Protein AF-A0A9D7M2N1-F1 (afdb_monomer_lite)

Radius of gyration: 15.28 Å; chains: 1; bounding box: 37×15×44 Å

Foldseek 3Di:
DLVVVLVVLVVQLVVCVVDPLVNLLSVLVSLLSVLVVQQVCCVVPPVRPSNVVSVVSNVVSVVSNVVSVVVCVVDPPPDDD

Structure (mmCIF, N/CA/C/O backbone):
data_AF-A0A9D7M2N1-F1
#
_entry.id   AF-A0A9D7M2N1-F1
#
loop_
_atom_site.group_PDB
_atom_site.id
_atom_site.type_symbol
_atom_site.label_atom_id
_atom_site.label_alt_id
_atom_site.label_comp_id
_atom_site.label_asym_id
_atom_site.label_entity_id
_atom_site.label_seq_id
_atom_site.pdbx_PDB_ins_code
_atom_site.Cartn_x
_atom_site.Cartn_y
_atom_site.Cartn_z
_atom_site.occupancy
_atom_site.B_iso_or_equiv
_atom_site.auth_seq_id
_atom_site.auth_comp_id
_atom_site.auth_asym_id
_atom_site.auth_atom_id
_atom_site.pdbx_PDB_model_num
ATOM 1 N N . MET A 1 1 ? -6.028 -0.619 -15.788 1.00 60.50 1 MET A N 1
ATOM 2 C CA . MET A 1 1 ? -7.001 -0.964 -14.721 1.00 60.50 1 MET A CA 1
ATOM 3 C C . MET A 1 1 ? -6.634 -0.409 -13.341 1.00 60.50 1 MET A C 1
ATOM 5 O O . MET A 1 1 ? -7.486 -0.434 -12.471 1.00 60.50 1 MET A O 1
ATOM 9 N N . ILE A 1 2 ? -5.432 0.154 -13.158 1.00 75.94 2 ILE A N 1
ATOM 10 C CA . ILE A 1 2 ? -4.952 0.765 -11.902 1.00 75.94 2 ILE A CA 1
ATOM 11 C C . ILE A 1 2 ? -5.761 2.000 -11.465 1.00 75.94 2 ILE A C 1
ATOM 13 O O . ILE A 1 2 ? -6.079 2.167 -10.293 1.00 75.94 2 ILE A O 1
ATOM 17 N N . ILE A 1 3 ? -6.105 2.877 -12.412 1.00 77.31 3 ILE A N 1
ATOM 18 C CA . ILE A 1 3 ? -6.801 4.136 -12.111 1.00 77.31 3 ILE A CA 1
ATOM 19 C C . ILE A 1 3 ? -8.192 3.905 -11.488 1.00 77.31 3 ILE A C 1
ATOM 21 O O . ILE A 1 3 ? -8.450 4.477 -10.427 1.00 77.31 3 ILE A O 1
ATOM 25 N N . PRO A 1 4 ? -9.082 3.058 -12.055 1.00 81.56 4 PRO A N 1
ATOM 26 C CA . PRO A 1 4 ? -10.385 2.824 -11.435 1.00 81.56 4 PRO A CA 1
ATOM 27 C C . PRO A 1 4 ? -10.290 2.095 -10.085 1.00 81.56 4 PRO A C 1
ATOM 29 O O . PRO A 1 4 ? -11.083 2.390 -9.196 1.00 81.56 4 PRO A O 1
ATOM 32 N N . THR A 1 5 ? -9.321 1.197 -9.877 1.00 85.69 5 THR A N 1
ATOM 33 C CA . THR A 1 5 ? -9.175 0.476 -8.599 1.00 85.69 5 THR A CA 1
ATOM 34 C C . THR A 1 5 ? -8.666 1.367 -7.471 1.00 85.69 5 THR A C 1
ATOM 36 O O . THR A 1 5 ? -9.241 1.340 -6.384 1.00 85.69 5 THR A O 1
ATOM 39 N N . ILE A 1 6 ? -7.646 2.197 -7.715 1.00 83.00 6 ILE A N 1
ATOM 40 C CA . ILE A 1 6 ? -7.168 3.168 -6.717 1.00 83.00 6 ILE A CA 1
ATOM 41 C C . ILE A 1 6 ? -8.269 4.189 -6.404 1.00 83.00 6 ILE A C 1
ATOM 43 O O . ILE A 1 6 ? -8.507 4.491 -5.235 1.00 83.00 6 ILE A O 1
ATOM 47 N N . GLY A 1 7 ? -8.981 4.675 -7.427 1.00 84.56 7 GLY A N 1
ATOM 48 C CA . GLY A 1 7 ? -10.077 5.629 -7.253 1.00 84.56 7 GLY A CA 1
ATOM 49 C C . GLY A 1 7 ? -11.191 5.092 -6.351 1.00 84.56 7 GLY A C 1
ATOM 50 O O . GLY A 1 7 ? -11.595 5.763 -5.403 1.00 84.56 7 GLY A O 1
ATOM 51 N N . VAL A 1 8 ? -11.640 3.855 -6.588 1.00 84.56 8 VAL A N 1
ATOM 52 C CA . VAL A 1 8 ? -12.667 3.209 -5.757 1.00 84.56 8 VAL A CA 1
ATOM 53 C C . VAL A 1 8 ? -12.161 2.952 -4.335 1.00 84.56 8 VAL A C 1
ATOM 55 O O . VAL A 1 8 ? -12.887 3.214 -3.379 1.00 84.56 8 VAL A O 1
ATOM 58 N N . ALA A 1 9 ? -10.916 2.503 -4.167 1.00 82.94 9 ALA A N 1
ATOM 59 C CA . ALA A 1 9 ? -10.344 2.242 -2.847 1.00 82.94 9 ALA A CA 1
ATOM 60 C C . ALA A 1 9 ? -10.270 3.515 -1.982 1.00 82.94 9 ALA A C 1
ATOM 62 O O . ALA A 1 9 ? -10.705 3.525 -0.825 1.00 82.94 9 ALA A O 1
ATOM 63 N N . PHE A 1 10 ? -9.800 4.624 -2.562 1.00 83.69 10 PHE A N 1
ATOM 64 C CA . PHE A 1 10 ? -9.792 5.922 -1.887 1.00 83.69 10 PHE A CA 1
ATOM 65 C C . PHE A 1 10 ? -11.205 6.436 -1.605 1.00 83.69 10 PHE A C 1
ATOM 67 O O . PHE A 1 10 ? -11.453 6.960 -0.520 1.00 83.69 10 PHE A O 1
ATOM 74 N N . HIS A 1 11 ? -12.145 6.236 -2.530 1.00 86.19 11 HIS A N 1
ATOM 75 C CA . HIS A 1 11 ? -13.541 6.618 -2.335 1.00 86.19 11 HIS A CA 1
ATOM 76 C C . HIS A 1 11 ? -14.189 5.872 -1.154 1.00 86.19 11 HIS A C 1
ATOM 78 O O . HIS A 1 11 ? -14.828 6.493 -0.305 1.00 86.19 11 HIS A O 1
ATOM 84 N N . ILE A 1 12 ? -13.965 4.559 -1.036 1.00 82.94 12 ILE A N 1
ATOM 85 C CA . ILE A 1 12 ? -14.452 3.745 0.093 1.00 82.94 12 ILE A CA 1
ATOM 86 C C . ILE A 1 12 ? -13.809 4.200 1.411 1.00 82.94 12 ILE A C 1
ATOM 88 O O . ILE A 1 12 ? -14.496 4.336 2.427 1.00 82.94 12 ILE A O 1
ATOM 92 N N . THR A 1 13 ? -12.505 4.486 1.392 1.00 83.88 13 THR A N 1
ATOM 93 C CA . THR A 1 13 ? -11.774 4.980 2.569 1.00 83.88 13 THR A CA 1
ATOM 94 C C . THR A 1 13 ? -12.322 6.327 3.038 1.00 83.88 13 THR A C 1
ATOM 96 O O . THR A 1 13 ? -12.539 6.529 4.232 1.00 83.88 13 THR A O 1
ATOM 99 N N . TRP A 1 14 ? -12.613 7.231 2.100 1.00 79.69 14 TRP A N 1
ATOM 100 C CA . TRP A 1 14 ? -13.202 8.534 2.393 1.00 79.69 14 TRP A CA 1
ATOM 101 C C . TRP A 1 14 ? -14.614 8.416 2.971 1.00 79.69 14 TRP A C 1
ATOM 103 O O . TRP A 1 14 ? -14.942 9.109 3.934 1.00 79.69 14 TRP A O 1
ATOM 113 N N . LEU A 1 15 ? -15.433 7.509 2.433 1.00 82.50 15 LEU A N 1
ATOM 114 C CA . LEU A 1 15 ? -16.799 7.283 2.903 1.00 82.50 15 LEU A CA 1
ATOM 115 C C . LEU A 1 15 ? -16.834 6.707 4.327 1.00 82.50 15 LEU A C 1
ATOM 117 O O . LEU A 1 15 ? -17.662 7.106 5.141 1.00 82.50 15 LEU A O 1
ATOM 121 N N . ARG A 1 16 ? -15.910 5.797 4.657 1.00 78.56 16 ARG A N 1
ATOM 122 C CA . ARG A 1 16 ? -15.843 5.127 5.970 1.00 78.56 16 ARG A CA 1
ATOM 123 C C . ARG A 1 16 ? -15.021 5.889 7.015 1.00 78.56 16 ARG A C 1
ATOM 125 O O . ARG A 1 16 ? -14.801 5.367 8.103 1.00 78.56 16 ARG A O 1
ATOM 132 N N . ARG A 1 17 ? -14.636 7.147 6.751 1.00 76.31 17 ARG A N 1
ATOM 133 C CA . ARG A 1 17 ? -13.818 7.969 7.668 1.00 76.31 17 ARG A CA 1
ATOM 134 C C . ARG A 1 17 ? -14.418 8.209 9.052 1.00 76.31 17 ARG A C 1
ATOM 136 O O . ARG A 1 17 ? -13.697 8.602 9.963 1.00 76.31 17 ARG A O 1
ATOM 143 N N . HIS A 1 18 ? -15.726 8.012 9.195 1.00 76.31 18 HIS A N 1
ATOM 144 C CA . HIS A 1 18 ? -16.432 8.176 10.461 1.00 76.31 18 HIS A CA 1
ATOM 145 C C . HIS A 1 18 ? -16.089 7.065 11.468 1.00 76.31 18 HIS A C 1
ATOM 147 O O . HIS A 1 18 ? -16.115 7.297 12.673 1.00 76.31 18 HIS A O 1
ATOM 153 N N . VAL A 1 19 ? -15.706 5.876 10.987 1.00 78.31 19 VAL A N 1
ATOM 154 C CA . VAL A 1 19 ? -15.294 4.755 11.836 1.00 78.31 19 VAL A CA 1
ATOM 155 C C . VAL A 1 19 ? -13.777 4.619 11.755 1.00 78.31 19 VAL A C 1
ATOM 157 O O . VAL A 1 19 ? -13.227 4.186 10.745 1.00 7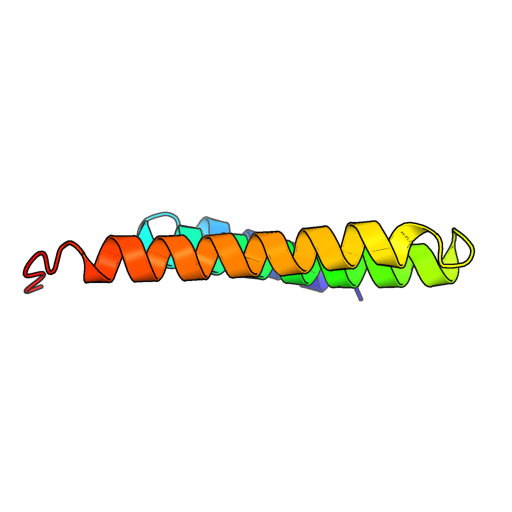8.31 19 VAL A O 1
ATOM 160 N N . ARG A 1 20 ? -13.076 4.997 12.833 1.00 71.94 20 ARG A N 1
ATOM 161 C CA . ARG A 1 20 ? -11.601 4.945 12.891 1.00 71.94 20 ARG A CA 1
ATOM 162 C C . ARG A 1 20 ? -11.063 3.541 12.593 1.00 71.94 20 ARG A C 1
ATOM 164 O O . ARG A 1 20 ? -10.055 3.424 11.906 1.00 71.94 20 ARG A O 1
ATOM 171 N N . VAL A 1 21 ? -11.759 2.501 13.057 1.00 74.19 21 VAL A N 1
ATOM 172 C CA . VAL A 1 21 ? -11.439 1.084 12.807 1.00 74.19 21 VAL A CA 1
ATOM 173 C C . VAL A 1 21 ? -11.402 0.784 11.306 1.00 74.19 21 VAL A C 1
ATOM 175 O O . VAL A 1 21 ? -10.369 0.371 10.776 1.00 74.19 21 VAL A O 1
ATOM 178 N N . ASP A 1 22 ? -12.510 1.050 10.613 1.00 73.44 22 ASP A N 1
ATOM 179 C CA . ASP A 1 22 ? -12.628 0.857 9.171 1.00 73.44 22 ASP A CA 1
ATOM 180 C C . ASP A 1 22 ? -11.664 1.748 8.388 1.00 73.44 22 ASP A C 1
ATOM 182 O O . ASP A 1 22 ? -11.160 1.325 7.354 1.00 73.44 22 ASP A O 1
ATOM 186 N N . LEU A 1 23 ? -11.367 2.963 8.861 1.00 77.62 23 LEU A N 1
ATOM 187 C CA . LEU A 1 23 ? -10.436 3.862 8.184 1.00 77.62 23 LEU A CA 1
ATOM 188 C C . LEU A 1 23 ? -9.017 3.280 8.138 1.00 77.62 23 LEU A C 1
ATOM 190 O O . LEU A 1 23 ? -8.419 3.258 7.066 1.00 77.62 23 LEU A O 1
ATOM 194 N N . PHE A 1 24 ? -8.482 2.777 9.257 1.00 78.06 24 PHE A N 1
ATOM 195 C CA . PHE A 1 24 ? -7.147 2.163 9.268 1.00 78.06 24 PHE A CA 1
ATOM 196 C C . PHE A 1 24 ? -7.087 0.900 8.404 1.00 78.06 24 PHE A C 1
ATOM 198 O O . PHE A 1 24 ? -6.106 0.692 7.689 1.00 78.06 24 PHE A O 1
ATOM 205 N N . HIS A 1 25 ? -8.147 0.087 8.423 1.00 81.44 25 HIS A N 1
ATOM 206 C CA . HIS A 1 25 ? -8.236 -1.101 7.579 1.00 81.44 25 HIS A CA 1
ATOM 207 C C . HIS A 1 25 ? -8.298 -0.736 6.087 1.00 81.44 25 HIS A C 1
ATOM 209 O O . HIS A 1 25 ? -7.506 -1.233 5.288 1.00 81.44 25 HIS A O 1
ATOM 215 N N . ASN A 1 26 ? -9.178 0.194 5.713 1.00 83.75 26 ASN A N 1
ATOM 216 C CA . ASN A 1 26 ? -9.343 0.636 4.329 1.00 83.75 26 ASN A CA 1
ATOM 217 C C . ASN A 1 26 ? -8.097 1.356 3.803 1.00 83.75 26 ASN A C 1
ATOM 219 O O . ASN A 1 26 ? -7.721 1.164 2.650 1.00 83.75 26 ASN A O 1
ATOM 223 N N . LEU A 1 27 ? -7.395 2.109 4.654 1.00 82.88 27 LEU A N 1
ATOM 224 C CA . LEU A 1 27 ? -6.127 2.742 4.300 1.00 82.88 27 LEU A CA 1
ATOM 225 C C . LEU A 1 27 ? -5.036 1.704 3.999 1.00 82.88 27 LEU A C 1
ATOM 227 O O . LEU A 1 27 ? -4.287 1.862 3.036 1.00 82.88 27 LEU A O 1
ATOM 231 N N . ALA A 1 28 ? -4.966 0.620 4.773 1.00 86.75 28 ALA A N 1
ATOM 232 C CA . ALA A 1 28 ? -4.036 -0.465 4.489 1.00 86.75 28 ALA A CA 1
ATOM 233 C C . ALA A 1 28 ? -4.367 -1.187 3.175 1.00 86.75 28 ALA A C 1
ATOM 235 O O . ALA A 1 28 ? -3.467 -1.470 2.384 1.00 86.75 28 ALA A O 1
ATOM 236 N N . VAL A 1 29 ? -5.654 -1.406 2.893 1.00 84.00 29 VAL A N 1
ATOM 237 C CA . VAL A 1 29 ? -6.107 -1.950 1.605 1.00 84.00 29 VAL A CA 1
ATOM 238 C C . VAL A 1 29 ? -5.738 -1.009 0.450 1.00 84.00 29 VAL A C 1
ATOM 240 O O . VAL A 1 29 ? -5.233 -1.470 -0.574 1.00 84.00 29 VAL A O 1
ATOM 243 N N . CYS A 1 30 ? -5.880 0.310 0.617 1.00 85.81 30 CYS A N 1
ATOM 244 C CA . CYS A 1 30 ? -5.387 1.297 -0.348 1.00 85.81 30 CYS A CA 1
ATOM 245 C C . CYS A 1 30 ? -3.872 1.190 -0.572 1.00 85.81 30 CYS A C 1
ATOM 247 O O . CYS A 1 30 ? -3.425 1.226 -1.722 1.00 85.81 30 CYS A O 1
ATOM 249 N N . CYS A 1 31 ? -3.079 1.021 0.492 1.00 84.50 31 CYS A N 1
ATOM 250 C CA . CYS A 1 31 ? -1.637 0.779 0.385 1.00 84.50 31 CYS A CA 1
ATOM 251 C C . CYS A 1 31 ? -1.329 -0.499 -0.408 1.00 84.50 31 CYS A C 1
ATOM 253 O O . CYS A 1 31 ? -0.449 -0.476 -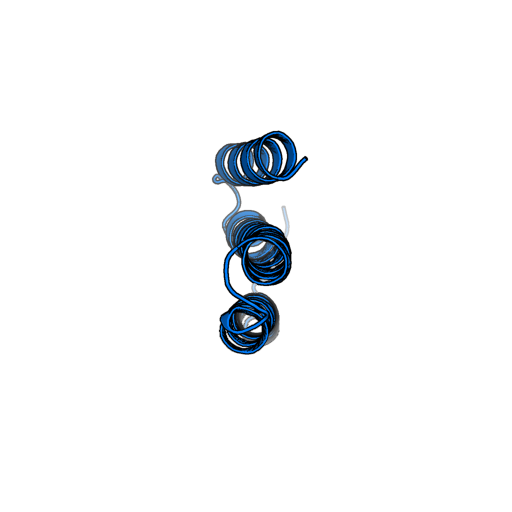1.264 1.00 84.50 31 CYS A O 1
ATOM 255 N N . TRP A 1 32 ? -2.078 -1.586 -0.213 1.00 87.94 32 TRP A N 1
ATOM 256 C CA . TRP A 1 32 ? -1.902 -2.825 -0.981 1.00 87.94 32 TRP A CA 1
ATOM 257 C C . TRP A 1 32 ? -2.270 -2.701 -2.454 1.00 87.94 32 TRP A C 1
ATOM 259 O O . TRP A 1 32 ? -1.556 -3.217 -3.318 1.00 87.94 32 TRP A O 1
ATOM 269 N N . ILE A 1 33 ? -3.360 -2.004 -2.767 1.00 88.12 33 ILE A N 1
ATOM 270 C CA . ILE A 1 33 ? -3.754 -1.738 -4.155 1.00 88.12 33 ILE A CA 1
ATOM 271 C C . ILE A 1 33 ? -2.695 -0.858 -4.831 1.00 88.12 33 ILE A C 1
ATOM 273 O O . ILE A 1 33 ? -2.319 -1.102 -5.981 1.00 88.12 33 ILE A O 1
ATOM 277 N N . SER A 1 34 ? -2.149 0.113 -4.099 1.00 85.69 34 SER A N 1
ATOM 278 C CA . SER A 1 34 ? -1.057 0.964 -4.575 1.00 85.69 34 SER A CA 1
ATOM 279 C C . SER A 1 34 ? 0.234 0.168 -4.784 1.00 85.69 34 SER A C 1
ATOM 281 O O . SER A 1 34 ? 0.867 0.319 -5.822 1.00 85.69 34 SER A O 1
ATOM 283 N N . ALA A 1 35 ? 0.589 -0.742 -3.872 1.00 87.25 35 ALA A N 1
ATOM 284 C CA . ALA A 1 35 ? 1.749 -1.625 -3.999 1.00 87.25 35 ALA A CA 1
ATOM 285 C C . ALA A 1 35 ? 1.677 -2.504 -5.258 1.00 87.25 35 ALA A C 1
ATOM 287 O O . ALA A 1 35 ? 2.629 -2.549 -6.033 1.00 87.25 35 ALA A O 1
ATOM 288 N N . ASN A 1 36 ? 0.527 -3.138 -5.510 1.00 85.88 36 ASN A N 1
ATOM 289 C CA . ASN A 1 36 ? 0.308 -3.924 -6.731 1.00 85.88 36 ASN A CA 1
ATOM 290 C C . ASN A 1 36 ? 0.399 -3.059 -7.994 1.00 85.88 36 ASN A C 1
ATOM 292 O O . ASN A 1 36 ? 0.960 -3.473 -9.005 1.00 85.88 36 ASN A O 1
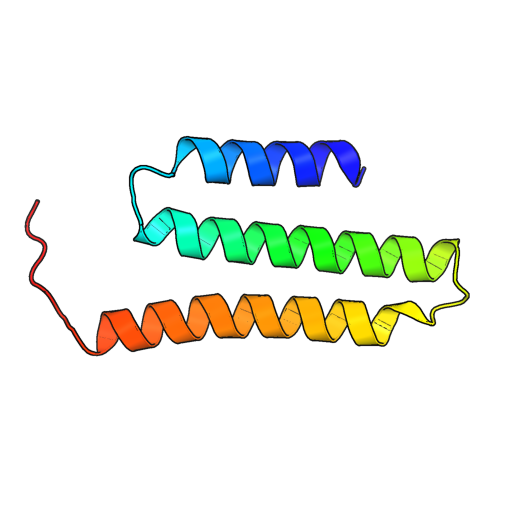ATOM 296 N N . SER A 1 37 ? -0.108 -1.829 -7.923 1.00 85.44 37 SER A N 1
ATOM 297 C CA . SER A 1 37 ? -0.027 -0.878 -9.031 1.00 85.44 37 SER A CA 1
ATOM 298 C C . SER A 1 37 ? 1.416 -0.447 -9.315 1.00 85.44 37 SER A C 1
ATOM 300 O O . SER A 1 37 ? 1.820 -0.398 -10.473 1.00 85.44 37 SER A O 1
ATOM 302 N N . ILE A 1 38 ? 2.206 -0.182 -8.269 1.00 85.50 38 ILE A N 1
ATOM 303 C CA . ILE A 1 38 ? 3.633 0.163 -8.360 1.00 85.50 38 ILE A CA 1
ATOM 304 C C . ILE A 1 38 ? 4.441 -1.008 -8.916 1.00 85.50 38 ILE A C 1
ATOM 306 O O . ILE A 1 38 ? 5.317 -0.790 -9.749 1.00 85.50 38 ILE A O 1
ATOM 310 N N . TRP A 1 39 ? 4.139 -2.240 -8.501 1.00 85.19 39 TRP A N 1
ATOM 311 C CA . TRP A 1 39 ? 4.784 -3.431 -9.048 1.00 85.19 39 TRP A CA 1
ATOM 312 C C . TRP A 1 39 ? 4.519 -3.547 -10.552 1.00 85.19 39 TRP A C 1
ATOM 314 O O . TRP A 1 39 ? 5.467 -3.633 -11.327 1.00 85.19 39 TRP A O 1
ATOM 324 N N . MET A 1 40 ? 3.258 -3.430 -10.976 1.00 85.31 40 MET A N 1
ATOM 325 C CA . MET A 1 40 ? 2.9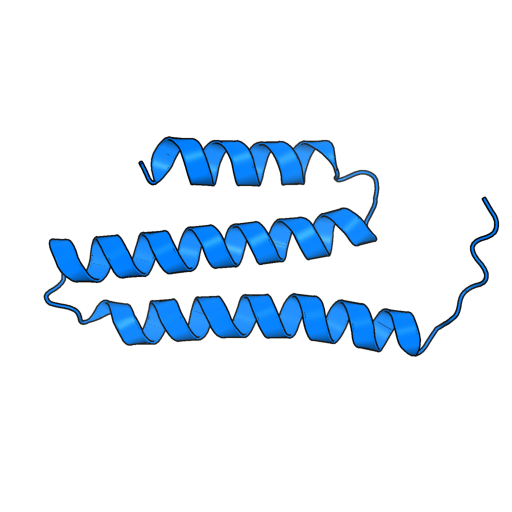02 -3.479 -12.395 1.00 85.31 40 MET A CA 1
ATOM 326 C C . MET A 1 40 ? 3.617 -2.373 -13.191 1.00 85.31 40 MET A C 1
ATOM 328 O O . MET A 1 40 ? 4.197 -2.636 -14.236 1.00 85.31 40 MET A O 1
ATOM 332 N N . ILE A 1 41 ? 3.648 -1.134 -12.686 1.00 84.94 41 ILE A N 1
ATOM 333 C CA . ILE A 1 41 ? 4.392 -0.034 -13.328 1.00 84.94 41 ILE A CA 1
ATOM 334 C C . ILE A 1 41 ? 5.896 -0.343 -13.396 1.00 84.94 41 ILE A C 1
ATOM 336 O O . ILE A 1 41 ? 6.541 -0.032 -14.394 1.00 84.94 41 ILE A O 1
ATOM 340 N N . GLY A 1 42 ? 6.451 -0.965 -12.357 1.00 85.00 42 GLY A N 1
ATOM 341 C CA . GLY A 1 42 ? 7.846 -1.384 -12.300 1.00 85.00 42 GLY A CA 1
ATOM 342 C C . GLY A 1 42 ? 8.229 -2.382 -13.388 1.00 85.00 42 GLY A C 1
ATOM 343 O O . GLY A 1 42 ? 9.273 -2.218 -14.014 1.00 85.00 42 GLY A O 1
ATOM 344 N N . GLU A 1 43 ? 7.365 -3.364 -13.631 1.00 82.25 43 GLU A N 1
ATOM 345 C CA . GLU A 1 43 ? 7.536 -4.392 -14.664 1.00 82.25 43 GLU A CA 1
ATOM 346 C C . GLU A 1 43 ? 7.465 -3.785 -16.077 1.00 82.25 43 GLU A C 1
ATOM 348 O O . GLU A 1 43 ? 8.298 -4.079 -16.927 1.00 82.25 43 GLU A O 1
ATOM 353 N N . PHE A 1 44 ? 6.537 -2.850 -16.320 1.00 82.00 44 PHE A N 1
ATOM 354 C CA . PHE A 1 44 ? 6.354 -2.253 -17.651 1.00 82.00 44 PHE A CA 1
ATOM 355 C C . PHE A 1 44 ? 7.320 -1.108 -17.997 1.00 82.00 44 PHE A C 1
ATOM 357 O O . PHE A 1 44 ? 7.625 -0.919 -19.172 1.00 82.00 44 PHE A O 1
ATOM 364 N N . PHE A 1 45 ? 7.763 -0.308 -17.020 1.00 80.38 45 PHE A N 1
ATOM 365 C CA . PHE A 1 45 ? 8.499 0.942 -17.284 1.00 80.38 45 PHE A CA 1
ATOM 366 C C . PHE A 1 45 ? 9.920 0.987 -16.709 1.00 80.38 45 PHE A C 1
ATOM 368 O O . PHE A 1 45 ? 10.701 1.842 -17.123 1.00 80.38 45 PHE A O 1
ATOM 375 N N . PHE A 1 46 ? 10.268 0.115 -15.756 1.00 80.44 46 PHE A N 1
ATOM 376 C CA . PHE A 1 46 ? 11.515 0.221 -14.984 1.00 80.44 46 P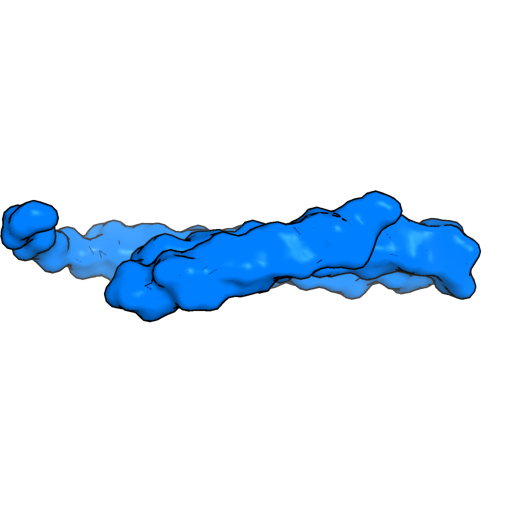HE A CA 1
ATOM 377 C C . PHE A 1 46 ? 12.348 -1.067 -14.939 1.00 80.44 46 PHE A C 1
ATOM 379 O O . PHE A 1 46 ? 13.227 -1.172 -14.078 1.00 80.44 46 PHE A O 1
ATOM 386 N N . ASP A 1 47 ? 12.109 -2.015 -15.851 1.00 79.12 47 ASP A N 1
ATOM 387 C CA . ASP A 1 47 ? 12.888 -3.260 -15.954 1.00 79.12 47 ASP A CA 1
ATOM 388 C C . ASP A 1 47 ? 12.943 -3.993 -14.593 1.00 79.12 47 ASP A C 1
ATOM 390 O O . ASP A 1 47 ? 14.003 -4.275 -14.035 1.00 79.12 47 ASP A O 1
ATOM 394 N N . ASP A 1 48 ? 11.773 -4.164 -13.964 1.00 74.19 48 ASP A N 1
ATOM 395 C CA . ASP A 1 48 ? 11.575 -4.848 -12.674 1.00 74.19 48 ASP A CA 1
ATOM 396 C C . ASP A 1 48 ? 12.222 -4.216 -11.422 1.00 74.19 48 ASP A C 1
ATOM 398 O O . ASP A 1 48 ? 12.039 -4.706 -10.301 1.00 74.19 48 ASP A O 1
ATOM 402 N N . LYS A 1 49 ? 12.909 -3.072 -11.529 1.00 80.50 49 LYS A N 1
ATOM 403 C CA . LYS A 1 49 ? 13.611 -2.447 -10.383 1.00 80.50 49 LYS A CA 1
ATOM 404 C C . LYS A 1 49 ? 12.692 -2.017 -9.231 1.00 80.50 49 LYS A C 1
ATOM 406 O O . LYS A 1 49 ? 13.146 -1.889 -8.094 1.00 80.50 49 LYS A O 1
ATOM 411 N N . LEU A 1 50 ? 11.401 -1.806 -9.496 1.00 83.50 50 LEU A N 1
ATOM 412 C CA . LEU A 1 50 ? 10.408 -1.370 -8.503 1.00 83.50 50 LEU A CA 1
ATOM 413 C C . LEU A 1 50 ? 9.712 -2.513 -7.746 1.00 83.50 50 LEU A C 1
ATOM 415 O O . LEU A 1 50 ? 8.881 -2.254 -6.874 1.00 83.50 50 LEU A O 1
ATOM 419 N N . ARG A 1 51 ? 10.087 -3.772 -7.989 1.00 81.50 51 ARG A N 1
ATOM 420 C CA . ARG A 1 51 ? 9.516 -4.926 -7.281 1.00 81.50 51 ARG A CA 1
ATOM 421 C C . ARG A 1 51 ? 9.798 -4.910 -5.775 1.00 81.50 51 ARG A C 1
ATOM 423 O O . ARG A 1 51 ? 8.892 -5.125 -4.973 1.00 81.50 51 ARG A O 1
ATOM 430 N N . ILE A 1 52 ? 11.042 -4.631 -5.379 1.00 84.38 52 ILE A N 1
ATOM 431 C CA . ILE A 1 52 ? 11.434 -4.556 -3.960 1.00 84.38 52 ILE A CA 1
ATOM 432 C C . ILE A 1 52 ? 10.668 -3.448 -3.219 1.00 84.38 52 ILE A C 1
ATOM 434 O O . ILE A 1 52 ? 10.046 -3.758 -2.201 1.00 84.38 52 ILE A O 1
ATOM 438 N N . PRO A 1 53 ? 10.637 -2.185 -3.693 1.00 84.88 53 PRO A N 1
ATOM 439 C CA . PRO A 1 53 ? 9.877 -1.146 -3.003 1.00 84.88 53 PRO A CA 1
ATOM 440 C C . PRO A 1 53 ? 8.370 -1.433 -2.982 1.00 84.88 53 PRO A C 1
ATOM 442 O O . PRO A 1 53 ? 7.733 -1.143 -1.972 1.00 84.88 53 PRO A O 1
ATOM 445 N N . ALA A 1 54 ? 7.804 -2.063 -4.019 1.00 87.06 54 ALA A N 1
ATOM 446 C CA . ALA A 1 54 ? 6.407 -2.498 -4.006 1.00 87.06 54 ALA A CA 1
ATOM 447 C C . ALA A 1 54 ? 6.127 -3.546 -2.915 1.00 87.06 54 ALA A C 1
ATOM 449 O O . ALA A 1 54 ? 5.159 -3.414 -2.169 1.00 87.06 54 ALA A O 1
ATOM 450 N N . MET A 1 55 ? 6.996 -4.551 -2.762 1.00 86.69 55 MET A N 1
ATOM 451 C CA . MET A 1 55 ? 6.876 -5.546 -1.689 1.00 86.69 55 MET A CA 1
ATOM 452 C C . MET A 1 55 ? 7.017 -4.920 -0.298 1.00 86.69 55 MET A C 1
ATOM 454 O O . MET A 1 55 ? 6.261 -5.269 0.605 1.00 86.69 55 MET A O 1
ATOM 458 N N . VAL A 1 56 ? 7.930 -3.961 -0.119 1.00 88.19 56 VAL A N 1
ATOM 459 C CA . VAL A 1 56 ? 8.072 -3.228 1.151 1.00 88.19 56 VAL A CA 1
ATOM 460 C C . VAL A 1 56 ? 6.793 -2.452 1.477 1.00 88.19 56 VAL A C 1
ATOM 462 O O . VAL A 1 56 ? 6.317 -2.511 2.609 1.00 88.19 56 VAL A O 1
ATOM 465 N N . LEU A 1 57 ? 6.196 -1.787 0.483 1.00 85.81 57 LEU A N 1
ATOM 466 C CA . LEU A 1 57 ? 4.908 -1.095 0.614 1.00 85.81 57 LEU A CA 1
ATOM 467 C C . LEU A 1 57 ? 3.751 -2.057 0.925 1.00 85.81 57 LEU A C 1
ATOM 469 O O . LEU A 1 57 ? 2.82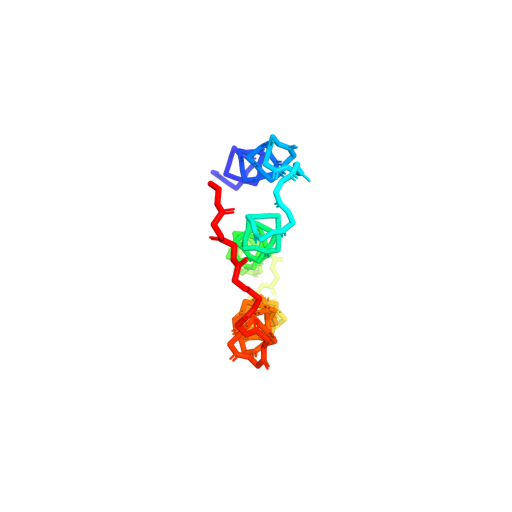5 -1.714 1.657 1.00 85.81 57 LEU A O 1
ATOM 473 N N . PHE A 1 58 ? 3.805 -3.279 0.397 1.00 87.69 58 PHE A N 1
ATOM 474 C CA . PHE A 1 58 ? 2.821 -4.308 0.708 1.00 87.69 58 PHE A CA 1
ATOM 475 C C . PHE A 1 58 ? 2.936 -4.782 2.164 1.00 87.69 58 PHE A C 1
ATOM 477 O O . PHE A 1 58 ? 1.946 -4.840 2.897 1.00 87.69 58 PHE A O 1
ATOM 484 N N . VAL A 1 59 ? 4.154 -5.083 2.611 1.00 90.62 59 VAL A N 1
ATOM 485 C CA . VAL A 1 59 ? 4.411 -5.528 3.984 1.00 90.62 59 VAL A CA 1
ATOM 486 C C . VAL A 1 59 ? 4.112 -4.414 4.989 1.00 90.62 59 VAL A C 1
ATOM 488 O O . VAL A 1 59 ? 3.560 -4.698 6.049 1.00 90.62 59 VAL A O 1
ATOM 491 N N . SER A 1 60 ? 4.387 -3.148 4.664 1.00 87.25 60 SER A N 1
ATOM 492 C CA . SER A 1 60 ? 4.049 -2.030 5.551 1.00 87.25 60 SER A CA 1
ATOM 493 C C . SER A 1 60 ? 2.538 -1.902 5.768 1.00 87.25 60 SER A C 1
ATOM 495 O O . SER A 1 60 ? 2.112 -1.740 6.911 1.00 87.25 60 SER A O 1
ATOM 497 N N . GLY A 1 61 ? 1.720 -2.091 4.724 1.00 84.69 61 GLY A N 1
ATOM 498 C CA . GLY A 1 61 ? 0.258 -2.159 4.850 1.00 84.69 61 GLY A CA 1
ATOM 499 C C . GLY A 1 61 ? -0.211 -3.303 5.759 1.00 84.69 61 GLY A C 1
ATOM 500 O O . GLY A 1 61 ? -1.084 -3.106 6.605 1.00 84.69 61 GLY A O 1
ATOM 501 N N . LEU A 1 62 ? 0.430 -4.475 5.666 1.00 87.06 62 LEU A N 1
ATOM 502 C CA . LEU A 1 62 ? 0.155 -5.618 6.545 1.00 87.06 62 LEU A CA 1
ATOM 503 C C . LEU A 1 62 ? 0.502 -5.307 8.003 1.00 87.06 62 LEU A C 1
ATOM 505 O O . LEU A 1 62 ? -0.294 -5.592 8.897 1.00 87.06 62 LEU A O 1
ATOM 509 N N . ILE A 1 63 ? 1.654 -4.676 8.238 1.00 88.19 63 ILE A N 1
ATOM 510 C CA . ILE A 1 63 ? 2.077 -4.241 9.571 1.00 88.19 63 ILE A CA 1
ATOM 511 C C . ILE A 1 63 ? 1.090 -3.216 10.135 1.00 88.19 63 ILE A C 1
ATOM 513 O O . ILE A 1 63 ? 0.761 -3.301 11.312 1.00 88.19 63 ILE A O 1
ATOM 517 N N . THR A 1 64 ? 0.565 -2.291 9.325 1.00 83.94 64 THR A N 1
ATOM 518 C CA . THR A 1 64 ? -0.449 -1.323 9.775 1.00 83.94 64 THR A CA 1
ATOM 519 C C . THR A 1 64 ? -1.719 -2.013 10.280 1.00 83.94 64 THR A C 1
ATOM 521 O O . THR A 1 64 ? -2.186 -1.688 11.372 1.00 83.94 64 THR A O 1
ATOM 524 N N . VAL A 1 65 ? -2.254 -2.999 9.549 1.00 82.94 65 VAL A N 1
ATOM 525 C CA . VAL A 1 65 ? -3.440 -3.761 9.996 1.00 82.94 65 VAL A CA 1
ATOM 526 C C . VAL A 1 65 ? -3.123 -4.608 11.222 1.00 82.94 65 VAL A C 1
ATOM 528 O O . VAL A 1 65 ? -3.897 -4.616 12.177 1.00 82.94 65 VAL A O 1
ATOM 531 N N . ALA A 1 66 ? -1.984 -5.303 11.216 1.00 84.88 66 ALA A N 1
ATOM 532 C CA . ALA A 1 66 ? -1.566 -6.146 12.329 1.00 84.88 66 ALA A CA 1
ATOM 533 C C . ALA A 1 66 ? -1.371 -5.321 13.608 1.00 84.88 66 ALA A C 1
ATOM 535 O O . ALA A 1 66 ? -1.886 -5.692 14.660 1.00 84.88 66 ALA A O 1
ATOM 536 N N . TYR A 1 67 ? -0.703 -4.169 13.513 1.00 83.69 67 TYR A N 1
ATOM 537 C CA . TYR A 1 67 ? -0.529 -3.231 14.620 1.00 83.69 67 TYR A CA 1
ATOM 538 C C . TYR A 1 67 ? -1.875 -2.727 15.138 1.00 83.69 67 TYR A C 1
ATOM 540 O O . TYR A 1 67 ? -2.107 -2.734 16.344 1.00 83.69 67 TYR A O 1
ATOM 548 N N . TYR A 1 68 ? -2.785 -2.351 14.238 1.00 82.38 68 TYR A N 1
ATOM 549 C CA . TYR A 1 68 ? -4.126 -1.925 14.614 1.00 82.38 68 TYR A CA 1
ATOM 550 C C . TYR A 1 68 ? -4.883 -3.028 15.377 1.00 82.38 68 TYR A C 1
ATOM 552 O O . TYR A 1 68 ? -5.453 -2.772 16.437 1.00 82.38 68 TYR A O 1
ATOM 560 N N . TYR A 1 69 ? -4.841 -4.272 14.891 1.00 78.75 69 TYR A N 1
ATOM 561 C CA . TYR A 1 69 ? -5.542 -5.397 15.514 1.00 78.75 69 TYR A CA 1
ATOM 562 C C . TYR A 1 69 ? -4.927 -5.803 16.860 1.00 78.75 69 TYR A C 1
ATOM 564 O O . TYR A 1 69 ? -5.657 -6.089 17.806 1.00 78.75 69 TYR A O 1
ATOM 572 N N . ILE A 1 70 ? -3.596 -5.772 16.977 1.00 81.69 70 ILE A N 1
ATOM 573 C CA . ILE A 1 70 ? -2.877 -6.017 18.236 1.00 81.69 70 ILE A CA 1
ATOM 574 C C . ILE A 1 70 ? -3.151 -4.895 19.245 1.00 81.69 70 ILE A C 1
ATOM 576 O O . ILE A 1 70 ? -3.370 -5.158 20.424 1.00 81.69 70 ILE A O 1
ATOM 580 N N . SER A 1 71 ? -3.167 -3.635 18.806 1.00 75.06 71 SER A N 1
ATOM 581 C CA . SER A 1 71 ? -3.494 -2.507 19.683 1.00 75.06 71 SER A CA 1
ATOM 582 C C . SER A 1 71 ? -4.944 -2.569 20.159 1.00 75.06 71 SER A C 1
ATOM 584 O O . SER A 1 71 ? -5.214 -2.238 21.311 1.00 75.06 71 SER A O 1
ATOM 586 N N . LYS A 1 72 ? -5.868 -3.022 19.302 1.00 70.88 72 LYS A N 1
ATOM 587 C CA . LYS A 1 72 ? -7.268 -3.253 19.669 1.00 70.88 72 LYS A CA 1
ATOM 588 C C . LYS A 1 72 ? -7.418 -4.437 20.627 1.00 70.88 72 LYS A C 1
ATOM 590 O O . LYS A 1 72 ? -8.141 -4.328 21.602 1.00 70.88 72 LYS A O 1
ATOM 595 N N . SER A 1 73 ? -6.716 -5.551 20.417 1.00 62.91 73 SER A N 1
ATOM 596 C CA . SER A 1 73 ? -6.810 -6.709 21.321 1.00 62.91 73 SER A CA 1
ATOM 597 C C . SER A 1 73 ? -6.214 -6.449 22.710 1.00 62.91 73 SER A C 1
ATOM 599 O O . SER A 1 73 ? -6.590 -7.109 23.675 1.00 62.91 73 SER A O 1
ATOM 601 N N . ARG A 1 74 ? -5.312 -5.465 22.830 1.00 61.31 74 ARG A N 1
ATOM 602 C CA . ARG A 1 74 ? -4.715 -5.016 24.101 1.00 61.31 74 ARG A CA 1
ATOM 603 C C . ARG A 1 74 ? -5.646 -4.133 24.938 1.00 61.31 74 ARG A C 1
ATOM 605 O O . ARG A 1 74 ? -5.436 -4.044 26.143 1.00 61.31 74 ARG A O 1
ATOM 612 N N . HIS A 1 75 ? -6.664 -3.534 24.327 1.00 53.56 75 HIS A N 1
ATOM 613 C CA . HIS A 1 75 ? -7.739 -2.818 25.008 1.00 53.56 75 HIS A CA 1
ATOM 614 C C . HIS A 1 75 ? -9.080 -3.392 24.543 1.00 53.56 75 HIS A C 1
ATOM 616 O O . HIS A 1 75 ? -9.650 -2.885 23.576 1.00 53.56 75 HIS A O 1
ATOM 622 N N . PRO A 1 76 ? -9.604 -4.438 25.211 1.00 50.38 76 PRO A N 1
ATOM 623 C CA . PRO A 1 76 ? -11.007 -4.796 25.085 1.00 50.38 76 PRO A CA 1
ATOM 624 C C . PRO A 1 76 ? -11.825 -3.684 25.754 1.00 50.38 76 PRO A C 1
ATOM 626 O O . PRO A 1 76 ? -12.311 -3.837 26.870 1.00 50.38 76 PRO A O 1
ATOM 629 N N . GLU A 1 77 ? -11.904 -2.515 25.117 1.00 52.72 77 GLU A N 1
ATOM 630 C CA . GLU A 1 77 ? -12.943 -1.560 25.455 1.00 52.72 77 GLU A CA 1
ATOM 631 C C . GLU A 1 77 ? -14.258 -2.189 25.003 1.00 52.72 77 GLU A C 1
ATOM 633 O O . GLU A 1 77 ? -14.423 -2.649 23.870 1.00 52.72 77 GLU A O 1
ATOM 638 N N . ILE A 1 78 ? -15.115 -2.334 25.999 1.00 54.25 78 ILE A N 1
ATOM 639 C CA . ILE A 1 78 ? -16.463 -2.854 25.942 1.00 54.25 78 ILE A CA 1
ATOM 640 C C . ILE A 1 78 ? -17.260 -1.877 25.076 1.00 54.25 78 ILE A C 1
ATOM 642 O O . ILE A 1 78 ? -17.790 -0.902 25.590 1.00 54.25 78 ILE A O 1
ATOM 646 N N . ASP A 1 79 ? -17.322 -2.110 23.770 1.00 49.38 79 ASP A N 1
ATOM 647 C CA . ASP A 1 79 ? -18.257 -1.398 22.895 1.00 49.38 79 ASP A CA 1
ATOM 648 C C . ASP A 1 79 ? -19.518 -2.267 22.779 1.00 49.38 79 ASP A C 1
ATOM 650 O O . ASP A 1 79 ? -19.648 -3.137 21.913 1.00 49.38 79 ASP A O 1
ATOM 654 N N . GLN A 1 80 ? -20.397 -2.103 23.773 1.00 43.97 80 GLN A N 1
ATOM 655 C CA . GLN A 1 80 ? -21.834 -2.198 23.553 1.00 43.97 80 GLN A CA 1
ATOM 656 C C . GLN A 1 80 ? -22.227 -0.917 22.816 1.00 43.97 80 GLN A C 1
ATOM 658 O O . GLN A 1 80 ? -22.154 0.135 23.438 1.00 43.97 80 GLN A O 1
ATOM 663 N N . ASP A 1 81 ? -22.575 -1.017 21.534 1.00 39.12 81 ASP A N 1
ATOM 664 C CA . ASP A 1 81 ? -23.632 -0.246 20.852 1.00 39.12 81 ASP A CA 1
ATOM 665 C C . ASP A 1 81 ? -23.808 -0.741 19.401 1.00 39.12 81 ASP A C 1
ATOM 667 O O . ASP A 1 81 ? -22.834 -0.723 18.609 1.00 39.12 81 ASP A O 1
#

pLDDT: mean 78.93, std 10.88, range [39.12, 90.62]

Secondary structure (DSSP, 8-state):
-HHHHHHHHHHHHHHTTT-HHHHHHHHHHHHHHHHHHHHHHHHHHSTTTTHHHHHHHHHHHHHHHHHHHHHHHH-------

Sequence (81 aa):
MIIPTIGVAFHITWLRRHVRVDLFHNLAVCCWISANSIWMIGEFFFDDKLRIPAMVLFVSGLITVAYYYISKSRHPEIDQD